Protein AF-A0A6G3WHQ9-F1 (afdb_monomer)

Organism: NCBI:txid2706086

Solvent-accessible surface area (backbone atoms only — not comparable to full-atom values): 5339 Å² total; per-residue (Å²): 136,88,72,72,46,81,46,74,54,70,44,84,41,47,68,75,48,54,57,51,45,51,54,55,56,58,68,49,66,74,44,12,78,84,45,79,40,57,44,69,58,42,52,56,57,59,65,23,55,47,70,66,88,70,92,57,88,86,58,31,47,43,36,39,49,47,77,29,42,72,48,49,49,54,50,50,53,51,46,52,53,52,37,62,74,68,53,78,87,131

pLDDT: mean 93.69, std 7.41, range [57.12, 98.44]

Radius of gyration: 13.48 Å; Cα contacts (8 Å, |Δi|>4): 118; chains: 1; bounding box: 33×24×38 Å

Sequence (90 aa):
MARYFNVRGFLDCDYPDLDVIRGVVGRYTGAGSRFHLPDDVVALYLGGWLYQEKEINWIAHAFFGASMRSEGVDLLLDQLKRIAESVPEA

Structure (mmCIF, N/CA/C/O backbone):
data_AF-A0A6G3WHQ9-F1
#
_entry.id   AF-A0A6G3WHQ9-F1
#
loop_
_atom_site.group_PDB
_atom_site.id
_atom_site.type_symbol
_atom_site.label_atom_id
_atom_site.label_alt_id
_atom_site.label_comp_id
_atom_site.label_asym_id
_atom_site.label_entity_id
_atom_site.label_seq_id
_atom_site.pdbx_PDB_ins_code
_atom_site.Cartn_x
_atom_site.Cartn_y
_atom_site.Cartn_z
_atom_site.occupancy
_atom_site.B_iso_or_equiv
_atom_site.auth_seq_id
_atom_site.auth_comp_id
_atom_site.auth_asym_id
_atom_site.auth_atom_id
_atom_site.pdbx_PDB_model_num
ATOM 1 N N . MET A 1 1 ? 10.409 12.957 -21.083 1.00 60.97 1 MET A N 1
ATOM 2 C CA . MET A 1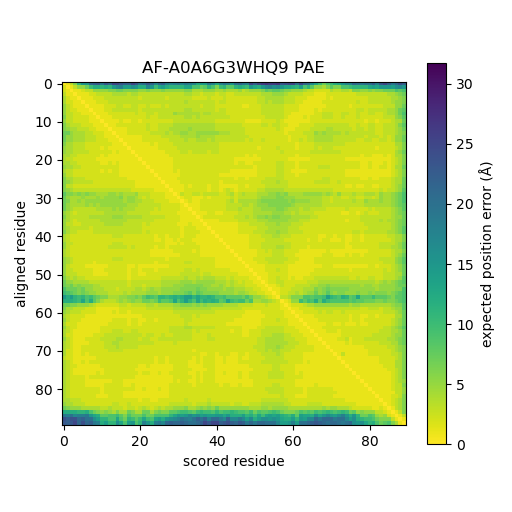 1 ? 9.763 13.220 -19.776 1.00 60.97 1 MET A CA 1
ATOM 3 C C . MET A 1 1 ? 8.945 12.000 -19.401 1.00 60.97 1 MET A C 1
ATOM 5 O O . MET A 1 1 ? 8.193 11.532 -20.243 1.00 60.97 1 MET A O 1
ATOM 9 N N . ALA A 1 2 ? 9.117 11.460 -18.194 1.00 80.50 2 ALA A N 1
ATOM 10 C CA . ALA A 1 2 ? 8.269 10.372 -17.708 1.00 80.50 2 ALA A CA 1
ATOM 11 C C . ALA A 1 2 ? 6.922 10.938 -17.225 1.00 80.50 2 ALA A C 1
ATOM 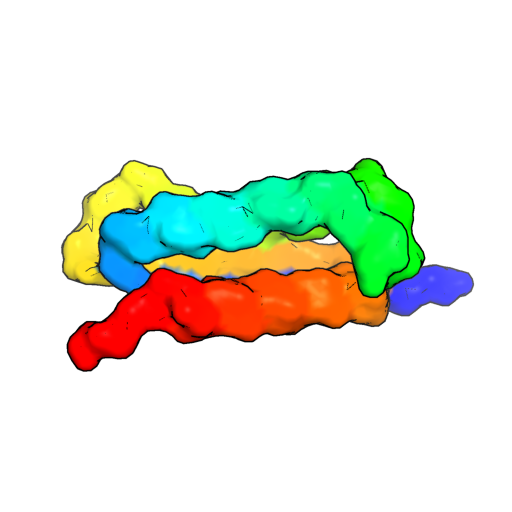13 O O . ALA A 1 2 ? 6.894 12.003 -16.605 1.00 80.50 2 ALA A O 1
ATOM 14 N N . ARG A 1 3 ? 5.817 10.248 -17.533 1.00 92.88 3 ARG A N 1
ATOM 15 C CA . ARG A 1 3 ? 4.471 10.595 -17.056 1.00 92.88 3 ARG A CA 1
ATOM 16 C C . ARG A 1 3 ? 4.255 9.989 -15.672 1.00 92.88 3 ARG A C 1
ATOM 18 O O . ARG A 1 3 ? 4.610 8.835 -15.451 1.00 92.88 3 ARG A O 1
ATOM 25 N N . TYR A 1 4 ? 3.640 10.761 -14.784 1.00 95.50 4 TYR A N 1
ATOM 26 C CA . TYR A 1 4 ? 3.277 10.317 -13.444 1.00 95.50 4 TYR A CA 1
ATOM 27 C C . TYR A 1 4 ? 1.787 10.535 -13.190 1.00 95.50 4 TYR A C 1
ATOM 29 O O . TYR A 1 4 ? 1.187 11.477 -13.711 1.00 95.50 4 TYR A O 1
ATOM 37 N N . PHE A 1 5 ? 1.215 9.658 -12.376 1.00 96.56 5 PHE A N 1
ATOM 38 C CA . PHE A 1 5 ? -0.163 9.683 -11.914 1.00 96.56 5 PHE A CA 1
ATOM 39 C C . PHE A 1 5 ? -0.146 9.899 -10.406 1.00 96.56 5 PHE A C 1
ATOM 41 O O . PHE A 1 5 ? 0.513 9.160 -9.676 1.00 96.56 5 PHE A O 1
ATOM 48 N N . ASN A 1 6 ? -0.830 10.939 -9.941 1.00 97.00 6 ASN A N 1
ATOM 49 C CA . ASN A 1 6 ? -0.967 11.202 -8.515 1.00 97.00 6 ASN A CA 1
ATOM 50 C C . ASN A 1 6 ? -2.181 10.425 -8.006 1.00 97.00 6 ASN A C 1
ATOM 52 O O . ASN A 1 6 ? -3.301 10.703 -8.434 1.00 97.00 6 ASN A O 1
ATOM 56 N N . VAL A 1 7 ? -1.945 9.438 -7.146 1.00 97.44 7 VAL A N 1
ATOM 57 C CA . VAL A 1 7 ? -2.985 8.555 -6.618 1.00 97.44 7 VAL A CA 1
AT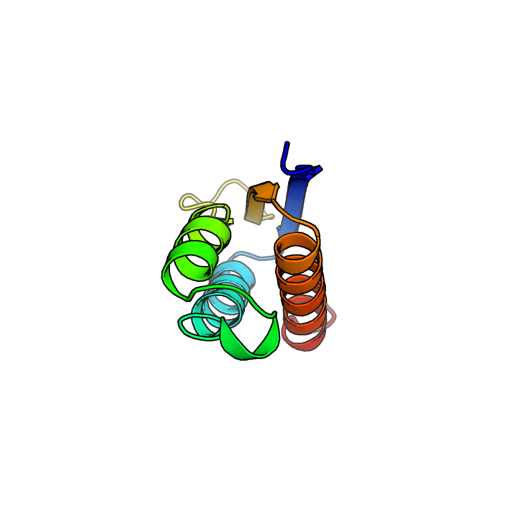OM 58 C C . VAL A 1 7 ? -3.051 8.732 -5.111 1.00 97.44 7 VAL A C 1
ATOM 60 O O . VAL A 1 7 ? -2.026 8.693 -4.429 1.00 97.44 7 VAL A O 1
ATOM 63 N N . ARG A 1 8 ? -4.261 8.974 -4.605 1.00 97.62 8 ARG A N 1
ATOM 64 C CA . ARG A 1 8 ? -4.551 9.187 -3.187 1.00 97.62 8 ARG A CA 1
ATOM 65 C C . ARG A 1 8 ? -5.890 8.558 -2.844 1.00 97.62 8 ARG A C 1
ATOM 67 O O . ARG A 1 8 ? -6.810 8.618 -3.657 1.00 97.62 8 ARG A O 1
ATOM 74 N N . GLY A 1 9 ? -6.003 8.016 -1.643 1.00 97.12 9 GLY A N 1
ATOM 75 C CA . GLY A 1 9 ? -7.243 7.436 -1.148 1.00 97.12 9 GLY A CA 1
ATOM 76 C C . GLY A 1 9 ? -7.069 6.834 0.235 1.00 97.12 9 GLY A C 1
ATOM 77 O O . GLY A 1 9 ? -5.993 6.916 0.831 1.00 97.12 9 GLY A O 1
ATOM 78 N N . PHE A 1 10 ? -8.139 6.235 0.732 1.00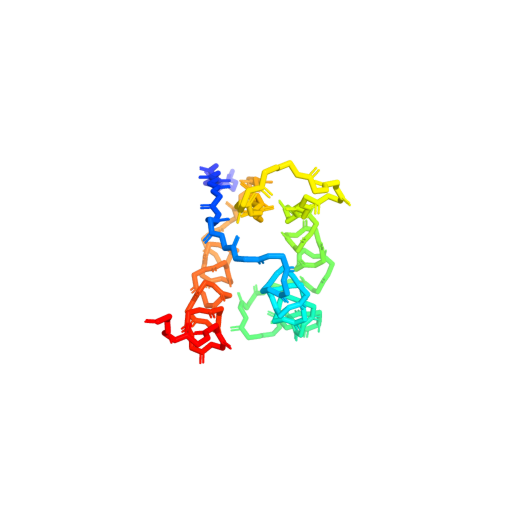 97.00 10 PHE A N 1
ATOM 79 C CA . PHE A 1 10 ? -8.135 5.483 1.974 1.00 97.00 10 PHE A CA 1
ATOM 80 C C . PHE A 1 10 ? -9.131 4.328 1.890 1.00 97.00 10 PHE A C 1
ATOM 82 O O . PHE A 1 10 ? -10.041 4.347 1.058 1.00 97.00 10 PHE A O 1
ATOM 89 N N . LEU A 1 11 ? -8.917 3.328 2.737 1.00 95.69 11 LEU A N 1
ATOM 90 C CA . LEU A 1 11 ? -9.838 2.230 2.989 1.00 95.69 11 LEU A CA 1
ATOM 91 C C . LEU A 1 11 ? -10.348 2.356 4.421 1.00 95.69 11 LEU A C 1
ATOM 93 O O . LEU A 1 11 ? -9.529 2.447 5.339 1.00 95.69 11 LEU A O 1
ATOM 97 N N . ASP A 1 12 ? -11.667 2.333 4.579 1.00 94.62 12 ASP A N 1
ATOM 98 C CA . ASP A 1 12 ? -12.322 2.161 5.874 1.00 94.62 12 ASP A CA 1
ATOM 99 C C . ASP A 1 12 ? -12.377 0.666 6.190 1.00 94.62 12 ASP A C 1
ATOM 101 O O . ASP A 1 12 ? -12.728 -0.141 5.325 1.00 94.62 12 ASP A O 1
ATOM 105 N N . CYS A 1 13 ? -11.991 0.291 7.405 1.00 92.31 13 CYS A N 1
ATOM 106 C CA . CYS A 1 13 ? -11.917 -1.102 7.838 1.00 92.31 13 CYS A CA 1
ATOM 107 C C . CYS A 1 13 ? -11.970 -1.212 9.366 1.00 92.31 13 CYS A C 1
ATOM 109 O O . CYS A 1 13 ? -11.884 -0.198 10.067 1.00 92.31 13 CYS A O 1
ATOM 111 N N . ASP A 1 14 ? -12.081 -2.430 9.892 1.00 92.38 14 ASP A N 1
ATOM 112 C CA . ASP A 1 14 ? -11.946 -2.655 11.328 1.00 92.38 14 ASP A CA 1
ATOM 113 C C . ASP A 1 14 ? -10.462 -2.662 11.737 1.00 92.38 14 ASP A C 1
ATOM 115 O O . ASP A 1 14 ? -9.560 -2.901 10.931 1.00 92.38 14 ASP A O 1
ATOM 119 N N . TYR A 1 15 ? -10.169 -2.424 13.019 1.00 91.44 15 TYR A N 1
ATOM 120 C CA . TYR A 1 15 ? -8.782 -2.435 13.512 1.00 91.44 15 TYR A CA 1
ATOM 121 C C . TYR A 1 15 ? -8.015 -3.736 13.218 1.00 91.44 15 TYR A C 1
ATOM 123 O O . TYR A 1 15 ? -6.858 -3.636 12.807 1.00 91.44 15 TYR A O 1
ATOM 131 N N . PRO A 1 16 ? -8.610 -4.940 13.354 1.00 92.06 16 PRO A N 1
ATOM 132 C CA . PRO A 1 16 ? -7.932 -6.180 12.976 1.00 92.06 16 PRO A CA 1
ATOM 133 C C . PRO A 1 16 ? -7.583 -6.255 11.482 1.00 92.06 16 PRO A C 1
ATOM 135 O O . PRO A 1 16 ? -6.574 -6.862 11.115 1.00 92.06 16 PRO A O 1
ATOM 138 N N . ASP A 1 17 ? -8.367 -5.609 10.617 1.00 93.56 17 ASP A N 1
ATOM 139 C CA . ASP A 1 17 ? -8.131 -5.623 9.174 1.00 93.56 17 ASP A CA 1
ATOM 140 C C . ASP A 1 17 ? -6.918 -4.779 8.780 1.00 93.56 17 ASP A C 1
ATOM 142 O O . ASP A 1 17 ? -6.280 -5.077 7.771 1.00 93.56 17 ASP A O 1
ATOM 146 N N . LEU A 1 18 ? -6.518 -3.778 9.578 1.00 94.56 18 LEU A N 1
ATOM 147 C CA . LEU A 1 18 ? -5.290 -3.015 9.312 1.00 94.56 18 LEU A CA 1
ATOM 148 C C . LEU A 1 18 ? -4.056 -3.919 9.234 1.00 94.56 18 LEU A C 1
ATOM 150 O O . LEU A 1 18 ? -3.188 -3.708 8.382 1.00 94.56 18 LEU A O 1
ATOM 154 N N . ASP A 1 19 ? -3.974 -4.931 10.098 1.00 93.50 19 ASP A N 1
ATOM 155 C CA . ASP A 1 19 ? -2.868 -5.887 10.095 1.00 93.50 19 ASP A CA 1
ATOM 156 C C . ASP A 1 19 ? -2.945 -6.833 8.892 1.00 93.50 19 ASP A C 1
ATOM 158 O O . ASP A 1 19 ? -1.914 -7.162 8.293 1.00 93.50 19 ASP A O 1
ATOM 162 N N . VAL A 1 20 ? -4.157 -7.205 8.467 1.00 95.44 20 VAL A N 1
ATOM 163 C CA . VAL A 1 20 ? -4.382 -7.983 7.240 1.00 95.44 20 VAL A CA 1
ATOM 164 C C . VAL A 1 20 ? -3.935 -7.186 6.016 1.00 95.44 20 VAL A C 1
ATOM 166 O O . VAL A 1 20 ? -3.138 -7.689 5.220 1.00 95.44 20 VAL A O 1
ATOM 169 N N . ILE A 1 21 ? -4.372 -5.930 5.887 1.00 96.81 21 ILE A N 1
ATOM 170 C CA . ILE A 1 21 ? -4.002 -5.024 4.791 1.00 96.81 21 ILE A CA 1
ATOM 171 C C . ILE A 1 21 ? -2.482 -4.845 4.761 1.00 96.81 21 ILE A C 1
ATOM 173 O O . ILE A 1 21 ? -1.858 -5.058 3.718 1.00 96.81 21 ILE A O 1
ATOM 177 N N . ARG A 1 22 ? -1.862 -4.541 5.909 1.00 96.50 22 ARG A N 1
ATOM 178 C CA . ARG A 1 22 ? -0.403 -4.417 6.036 1.00 96.50 22 ARG A CA 1
ATOM 179 C C . ARG A 1 22 ? 0.309 -5.693 5.591 1.00 96.50 22 ARG A C 1
ATOM 181 O O . ARG A 1 22 ? 1.298 -5.628 4.859 1.00 96.50 22 ARG A O 1
ATOM 188 N N . GLY A 1 23 ? -0.207 -6.853 5.990 1.00 96.94 23 GLY A N 1
ATOM 189 C CA . GLY A 1 23 ? 0.313 -8.157 5.597 1.00 96.94 23 GLY A CA 1
ATOM 190 C C . GLY A 1 23 ? 0.157 -8.454 4.103 1.00 96.94 23 GLY A C 1
ATOM 191 O O . GLY A 1 23 ? 1.034 -9.082 3.513 1.00 96.94 23 GLY A O 1
ATOM 192 N N . VAL A 1 24 ? -0.928 -8.013 3.461 1.00 97.50 24 VAL A N 1
ATOM 193 C CA . VAL A 1 24 ? -1.111 -8.130 2.006 1.00 97.50 24 VAL A CA 1
ATOM 194 C C . VAL A 1 24 ? -0.117 -7.234 1.272 1.00 97.50 24 VAL A C 1
ATOM 196 O O . VAL A 1 24 ? 0.602 -7.724 0.404 1.00 97.50 24 VAL A O 1
ATOM 199 N N . VAL A 1 25 ? -0.018 -5.955 1.647 1.00 97.50 25 VAL A N 1
ATOM 200 C CA . VAL A 1 25 ? 0.903 -4.987 1.026 1.00 97.50 25 VAL A CA 1
ATOM 201 C C . VAL A 1 25 ? 2.360 -5.432 1.185 1.00 97.50 25 VAL A C 1
ATOM 203 O O . VAL A 1 25 ? 3.120 -5.407 0.217 1.00 97.50 25 VAL A O 1
ATOM 206 N N . GLY A 1 26 ? 2.747 -5.928 2.364 1.00 97.12 26 GLY A N 1
ATOM 207 C CA . GLY A 1 26 ? 4.109 -6.399 2.636 1.00 97.12 26 GLY A CA 1
ATOM 208 C C . GLY A 1 26 ? 4.576 -7.540 1.721 1.00 97.12 26 GLY A C 1
ATOM 209 O O . GLY A 1 26 ? 5.763 -7.609 1.391 1.00 97.12 26 GLY A O 1
ATOM 210 N N . ARG A 1 27 ? 3.655 -8.386 1.229 1.00 96.88 27 ARG A N 1
ATOM 211 C CA . ARG A 1 27 ? 3.965 -9.490 0.295 1.00 96.88 27 ARG A CA 1
ATOM 212 C C . ARG A 1 27 ? 4.416 -9.025 -1.090 1.00 96.88 27 ARG A C 1
ATOM 214 O O . ARG A 1 27 ? 4.933 -9.838 -1.848 1.00 96.88 27 ARG A O 1
ATOM 221 N N . TYR A 1 28 ? 4.242 -7.747 -1.425 1.00 97.06 28 TYR A N 1
ATOM 222 C CA . TYR A 1 28 ? 4.712 -7.181 -2.692 1.00 97.06 28 TYR A CA 1
ATOM 223 C C . TYR A 1 28 ? 6.182 -6.750 -2.652 1.00 97.06 28 TYR A C 1
ATOM 225 O O . TYR A 1 28 ? 6.717 -6.310 -3.668 1.00 97.06 28 TYR A O 1
ATOM 233 N N . THR A 1 29 ? 6.859 -6.882 -1.509 1.00 95.06 29 THR A N 1
ATOM 234 C CA . THR A 1 29 ? 8.307 -6.657 -1.429 1.00 95.06 29 THR A CA 1
ATOM 235 C C . THR A 1 29 ? 9.027 -7.602 -2.394 1.00 95.06 29 THR A C 1
ATOM 237 O O . THR A 1 29 ? 8.846 -8.815 -2.319 1.00 95.06 29 THR A O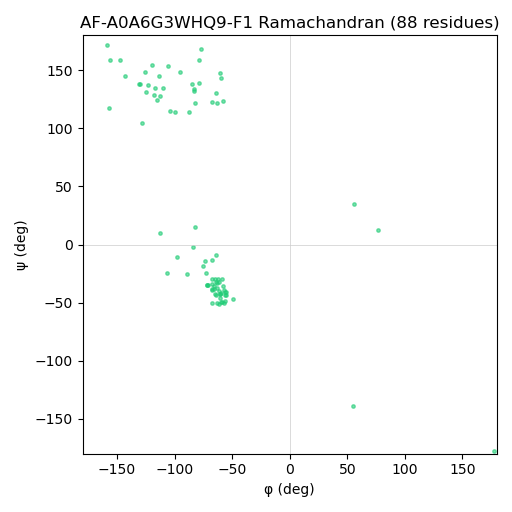 1
ATOM 240 N N . GLY A 1 30 ? 9.829 -7.057 -3.313 1.00 92.06 30 GLY A N 1
ATOM 241 C CA . GLY A 1 30 ? 10.519 -7.852 -4.338 1.00 92.06 30 GLY A CA 1
ATOM 242 C C . GLY A 1 30 ? 9.630 -8.317 -5.501 1.00 92.06 30 GLY A C 1
ATOM 243 O O . GLY A 1 30 ? 10.022 -9.189 -6.274 1.00 92.06 30 GLY A O 1
ATOM 244 N N . ALA A 1 31 ? 8.413 -7.776 -5.638 1.00 93.38 31 ALA A N 1
ATOM 245 C CA . ALA A 1 31 ? 7.509 -8.105 -6.741 1.00 93.38 31 ALA A CA 1
ATOM 246 C C . ALA A 1 31 ? 7.805 -7.313 -8.030 1.00 93.38 31 ALA A C 1
ATOM 248 O O . ALA A 1 31 ? 6.958 -7.279 -8.925 1.00 93.38 31 ALA A O 1
ATOM 249 N N . GLY A 1 32 ? 8.974 -6.672 -8.154 1.00 92.19 32 GLY A N 1
ATOM 250 C CA . GLY A 1 32 ? 9.301 -5.783 -9.268 1.00 92.19 32 GLY A CA 1
ATOM 251 C C . GLY A 1 32 ? 9.156 -6.442 -10.634 1.00 92.19 32 GLY A C 1
ATOM 252 O O . GLY A 1 32 ? 8.519 -5.886 -11.532 1.00 92.19 32 GLY A O 1
ATOM 253 N N . SER A 1 33 ? 9.626 -7.684 -10.764 1.00 92.69 33 SER A N 1
ATOM 254 C CA . SER A 1 33 ? 9.523 -8.461 -12.006 1.00 92.69 33 SER A CA 1
ATOM 255 C C . SER A 1 33 ? 8.081 -8.641 -12.499 1.00 92.69 33 SER A C 1
ATOM 257 O O . SER A 1 33 ? 7.844 -8.580 -13.704 1.00 92.69 33 SER A O 1
ATOM 259 N N . ARG A 1 34 ? 7.103 -8.789 -11.594 1.00 94.94 34 ARG A N 1
ATOM 260 C CA . ARG A 1 34 ? 5.680 -8.964 -11.939 1.00 94.94 34 ARG A CA 1
ATOM 261 C C . ARG A 1 34 ? 5.067 -7.710 -12.565 1.00 94.94 34 ARG A C 1
ATOM 263 O O . ARG A 1 34 ? 4.146 -7.824 -13.368 1.00 94.94 34 ARG A O 1
ATOM 270 N N . PHE A 1 35 ? 5.578 -6.538 -12.201 1.00 95.06 35 PHE A N 1
ATOM 271 C CA . PHE A 1 35 ? 5.049 -5.243 -12.629 1.00 95.06 35 PHE A CA 1
ATOM 272 C C . PHE A 1 35 ? 6.008 -4.490 -13.554 1.00 95.06 35 PHE A C 1
ATOM 274 O O . PHE A 1 35 ? 5.764 -3.331 -13.853 1.00 95.06 35 PHE A O 1
ATOM 281 N N . HIS A 1 36 ? 7.084 -5.124 -14.032 1.00 94.94 36 HIS A N 1
ATOM 282 C CA . HIS A 1 36 ? 8.118 -4.468 -14.844 1.00 94.94 36 HIS A CA 1
ATOM 283 C C . HIS A 1 36 ? 8.727 -3.232 -14.152 1.00 94.94 36 HIS A C 1
ATOM 285 O O . HIS A 1 36 ? 9.079 -2.239 -14.791 1.00 94.94 36 HIS A O 1
ATOM 291 N N . LEU A 1 37 ? 8.858 -3.301 -12.826 1.00 95.19 37 LEU A N 1
ATOM 292 C CA . LEU A 1 37 ? 9.444 -2.266 -11.985 1.00 95.19 37 LEU A CA 1
ATOM 293 C C . LEU A 1 37 ? 1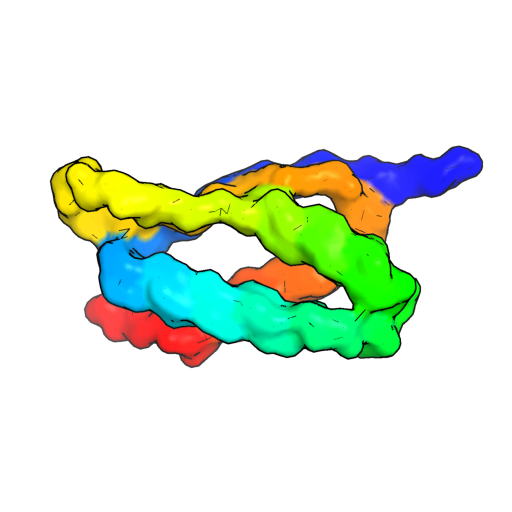0.747 -2.769 -11.352 1.00 95.19 37 LEU A C 1
ATOM 295 O O . LEU A 1 37 ? 10.845 -3.939 -10.990 1.00 95.19 37 LEU A O 1
ATOM 299 N N . PRO A 1 38 ? 11.747 -1.900 -11.165 1.00 96.06 38 PRO A N 1
ATOM 300 C CA . PRO A 1 38 ? 12.847 -2.172 -10.248 1.00 96.06 38 PRO A CA 1
ATOM 301 C C . PRO A 1 38 ? 12.341 -2.381 -8.809 1.00 96.06 38 PRO A C 1
ATOM 303 O O . PRO A 1 38 ? 11.402 -1.708 -8.378 1.00 96.06 38 PRO A O 1
ATOM 306 N N . ASP A 1 39 ? 12.958 -3.289 -8.049 1.00 94.88 39 ASP A N 1
ATOM 307 C CA . ASP A 1 39 ? 12.512 -3.608 -6.682 1.00 94.88 39 ASP A CA 1
ATOM 308 C C . ASP A 1 39 ? 12.646 -2.427 -5.707 1.00 94.88 39 ASP A C 1
ATOM 310 O O . ASP A 1 39 ? 11.838 -2.284 -4.790 1.00 94.88 39 ASP A O 1
ATOM 314 N N . ASP A 1 40 ? 13.618 -1.539 -5.924 1.00 95.81 40 ASP A N 1
ATOM 315 C CA . ASP A 1 40 ? 13.751 -0.285 -5.178 1.00 95.81 40 ASP A CA 1
ATOM 316 C C . ASP A 1 40 ? 12.576 0.664 -5.458 1.00 95.81 40 ASP A C 1
ATOM 318 O O . ASP A 1 40 ? 12.045 1.284 -4.538 1.00 95.81 40 ASP A O 1
ATOM 322 N N . VAL A 1 41 ? 12.099 0.722 -6.705 1.00 95.81 41 VAL A N 1
ATOM 323 C CA . VAL A 1 41 ? 10.900 1.493 -7.068 1.00 95.81 41 VAL A CA 1
ATOM 324 C C . VAL A 1 41 ? 9.644 0.882 -6.452 1.00 95.81 41 VAL A C 1
ATOM 326 O O . VAL A 1 41 ? 8.785 1.622 -5.972 1.00 95.81 41 VAL A O 1
ATOM 329 N N . VAL A 1 42 ? 9.540 -0.449 -6.402 1.00 97.06 42 VAL A N 1
ATOM 330 C CA . VAL A 1 42 ? 8.450 -1.116 -5.676 1.00 97.06 42 VAL A CA 1
ATOM 331 C C . VAL A 1 42 ? 8.487 -0.727 -4.203 1.00 97.06 42 VAL A C 1
ATOM 333 O O . VAL A 1 42 ? 7.471 -0.270 -3.689 1.00 97.06 42 VAL A O 1
ATOM 336 N N . ALA A 1 43 ? 9.643 -0.821 -3.543 1.00 96.38 43 ALA A N 1
ATOM 337 C CA . ALA A 1 43 ? 9.787 -0.435 -2.140 1.00 96.38 43 ALA A CA 1
ATOM 338 C C . ALA A 1 43 ? 9.367 1.027 -1.889 1.00 96.38 43 ALA A C 1
ATOM 340 O O . ALA A 1 43 ? 8.656 1.301 -0.921 1.00 96.38 43 ALA A O 1
ATOM 341 N N . LEU A 1 44 ? 9.720 1.951 -2.794 1.00 96.00 44 LEU A N 1
ATOM 342 C CA . LEU A 1 44 ? 9.260 3.344 -2.736 1.00 96.00 44 LEU A CA 1
ATOM 343 C C . LEU A 1 44 ? 7.731 3.460 -2.829 1.00 96.00 44 LEU A C 1
ATOM 345 O O . LEU A 1 44 ? 7.132 4.236 -2.090 1.00 96.00 44 LEU A O 1
ATOM 349 N N . TYR A 1 45 ? 7.090 2.694 -3.714 1.00 97.31 45 TYR A N 1
ATOM 350 C CA . TYR A 1 45 ? 5.633 2.699 -3.870 1.00 97.31 45 TYR A CA 1
ATOM 351 C C . TYR A 1 45 ? 4.898 2.050 -2.695 1.00 97.31 45 TYR A C 1
ATOM 353 O O . TYR A 1 45 ? 3.845 2.553 -2.302 1.00 97.31 45 TYR A O 1
ATOM 361 N N . LEU A 1 46 ? 5.457 1.002 -2.082 1.00 97.25 46 LEU A N 1
ATOM 362 C CA . LEU A 1 46 ? 4.908 0.429 -0.847 1.00 97.25 46 LEU A CA 1
ATOM 363 C C . LEU A 1 46 ? 4.943 1.436 0.309 1.00 97.25 46 LEU A C 1
ATOM 365 O O . LEU A 1 46 ? 4.019 1.463 1.117 1.00 97.25 46 LEU A O 1
ATOM 369 N N . GLY A 1 47 ? 5.951 2.314 0.343 1.00 97.31 47 GLY A N 1
ATOM 370 C CA . GLY A 1 47 ? 6.051 3.410 1.312 1.00 97.31 47 GLY A CA 1
ATOM 371 C C . GLY A 1 47 ? 4.945 4.470 1.210 1.00 97.31 47 GLY A C 1
ATOM 372 O O . GLY A 1 47 ? 4.850 5.324 2.085 1.00 97.31 47 GLY A O 1
ATOM 373 N N . GLY A 1 48 ? 4.101 4.425 0.172 1.00 97.50 48 GLY A N 1
ATOM 374 C CA . GLY A 1 48 ? 2.913 5.274 0.060 1.00 97.50 48 GLY A CA 1
ATOM 375 C C . GLY A 1 48 ? 1.763 4.869 0.989 1.00 97.50 48 GLY A C 1
ATOM 376 O O . GLY A 1 48 ? 0.832 5.657 1.156 1.00 97.50 48 GLY A O 1
ATOM 377 N N . TRP A 1 49 ? 1.810 3.669 1.577 1.00 98.19 49 TRP A N 1
ATOM 378 C CA . TRP A 1 49 ? 0.814 3.189 2.534 1.00 98.19 49 TRP A CA 1
ATOM 379 C C . TRP A 1 49 ? 1.087 3.702 3.949 1.00 98.19 49 TRP A C 1
ATOM 381 O O . TRP A 1 49 ? 2.204 3.601 4.456 1.00 98.19 49 TRP A O 1
ATOM 391 N N . LEU A 1 50 ? 0.040 4.187 4.613 1.00 97.69 50 LEU A N 1
ATOM 392 C CA . LEU A 1 50 ? 0.053 4.583 6.019 1.00 97.69 50 LEU A CA 1
ATOM 393 C C . LEU A 1 50 ? -1.123 3.924 6.738 1.00 97.69 50 LEU A C 1
ATOM 395 O O . LEU A 1 50 ? -2.236 3.894 6.221 1.00 97.69 50 LEU A O 1
ATOM 399 N N . TYR A 1 51 ? -0.887 3.430 7.946 1.00 96.25 51 TYR A N 1
ATOM 400 C CA . TYR A 1 51 ? -1.887 2.715 8.736 1.00 96.25 51 TYR A CA 1
ATOM 401 C C . TYR A 1 51 ? -2.165 3.498 10.011 1.00 96.25 51 TYR A C 1
ATOM 403 O O . TYR A 1 51 ? -1.231 3.972 10.659 1.00 96.25 51 TYR A O 1
ATOM 411 N N . GLN A 1 52 ? -3.436 3.649 10.369 1.00 95.19 52 GLN A N 1
ATOM 412 C CA . GLN A 1 52 ? -3.812 4.329 11.600 1.00 95.19 52 GLN A CA 1
ATOM 413 C C . GLN A 1 52 ? -3.274 3.572 12.828 1.00 95.19 52 GLN A C 1
ATOM 415 O O . GLN A 1 52 ? -3.588 2.408 13.038 1.00 95.19 52 GLN A O 1
ATOM 420 N N . GLU A 1 53 ? -2.458 4.239 13.648 1.00 91.31 53 GLU A N 1
ATOM 421 C CA . GLU A 1 53 ? -1.821 3.617 14.825 1.00 91.31 53 GLU A CA 1
ATOM 422 C C . GLU A 1 53 ? -2.663 3.708 16.100 1.00 91.31 53 GLU A C 1
ATOM 424 O O . GLU A 1 53 ? -2.485 2.920 17.026 1.00 91.31 53 GLU A O 1
ATOM 429 N N . LYS A 1 54 ? -3.540 4.711 16.186 1.00 92.19 54 LYS A N 1
ATOM 430 C CA . LYS A 1 54 ? -4.357 4.974 17.372 1.00 92.19 54 LYS A CA 1
ATOM 431 C C . LYS A 1 54 ? -5.807 4.651 17.098 1.00 92.19 54 LYS A C 1
ATOM 433 O O . LYS A 1 54 ? -6.357 5.113 16.100 1.00 92.19 54 LYS A O 1
ATOM 438 N N . GLU A 1 55 ? -6.433 3.954 18.034 1.00 91.25 55 GLU A N 1
ATOM 439 C CA . GLU A 1 55 ? -7.867 3.731 17.981 1.00 91.25 55 GLU A CA 1
ATOM 440 C C . GLU A 1 55 ? -8.630 5.045 18.195 1.00 91.25 55 GLU A C 1
ATOM 442 O O . GLU A 1 55 ? -8.443 5.752 19.187 1.00 91.25 55 GLU A O 1
ATOM 447 N N . ILE A 1 56 ? -9.466 5.395 17.222 1.00 89.12 56 ILE A N 1
ATOM 448 C CA . ILE A 1 56 ? -10.402 6.514 17.245 1.00 89.12 56 ILE A CA 1
ATOM 449 C C . ILE A 1 56 ? -11.771 5.938 16.871 1.00 89.12 56 ILE A C 1
ATOM 451 O O . ILE A 1 56 ? -12.036 5.664 15.703 1.00 89.12 56 ILE A O 1
ATOM 455 N N . ASN A 1 57 ? -12.648 5.778 17.863 1.00 89.50 57 ASN A N 1
ATOM 456 C CA . ASN A 1 57 ? -13.988 5.196 17.706 1.00 89.50 57 ASN A CA 1
ATOM 457 C C . ASN A 1 57 ? -13.960 3.794 17.053 1.00 89.50 57 ASN A C 1
ATOM 459 O O . ASN A 1 57 ? -13.130 2.967 17.410 1.00 89.50 57 ASN A O 1
ATOM 463 N N . TRP A 1 58 ? -14.901 3.519 16.144 1.00 84.19 58 TRP A N 1
ATOM 464 C CA . TRP A 1 58 ? -15.236 2.177 15.647 1.00 84.19 58 TRP A CA 1
ATOM 465 C C . TRP A 1 58 ? -14.589 1.812 14.305 1.00 84.19 58 TRP A C 1
ATOM 467 O O . TRP A 1 58 ? -14.694 0.665 13.904 1.00 84.19 58 TRP A O 1
ATOM 477 N N . ILE A 1 59 ? -13.974 2.770 13.600 1.00 91.75 59 ILE A N 1
ATOM 478 C CA . ILE A 1 59 ? -13.450 2.581 12.236 1.00 91.75 59 ILE A CA 1
ATOM 479 C C . ILE A 1 59 ? -11.959 2.917 12.218 1.00 91.75 59 ILE A C 1
ATOM 481 O O . ILE A 1 59 ? -11.522 3.916 12.800 1.00 91.75 59 ILE A O 1
ATOM 485 N N . ALA A 1 60 ? -11.189 2.080 11.536 1.00 94.38 60 ALA A N 1
ATOM 486 C CA . ALA A 1 60 ? -9.785 2.264 11.234 1.00 94.38 60 ALA A CA 1
ATOM 487 C C . ALA A 1 60 ? -9.585 2.629 9.757 1.00 94.38 60 ALA A C 1
ATOM 489 O O . ALA A 1 60 ? -10.377 2.253 8.894 1.00 94.38 60 ALA A O 1
ATOM 490 N N . HIS A 1 61 ? -8.493 3.338 9.461 1.00 95.81 61 HIS A N 1
ATOM 491 C CA . HIS A 1 61 ? -8.184 3.776 8.101 1.00 95.81 61 HIS A CA 1
ATOM 492 C C . HIS A 1 61 ? -6.791 3.317 7.659 1.00 95.81 61 HIS A C 1
ATOM 494 O O . HIS A 1 61 ? -5.791 3.542 8.354 1.00 95.81 61 HIS A O 1
ATOM 500 N N . ALA A 1 62 ? -6.718 2.736 6.460 1.00 97.25 62 ALA A N 1
ATOM 501 C CA . ALA A 1 62 ? -5.473 2.553 5.720 1.00 97.25 62 ALA A CA 1
ATOM 502 C C . ALA A 1 62 ? -5.407 3.593 4.594 1.00 97.25 62 ALA A C 1
ATOM 504 O O . ALA A 1 62 ? -6.222 3.576 3.674 1.00 97.25 62 ALA A O 1
ATOM 505 N N . PHE A 1 63 ? -4.448 4.511 4.663 1.00 97.94 63 PHE A N 1
ATOM 506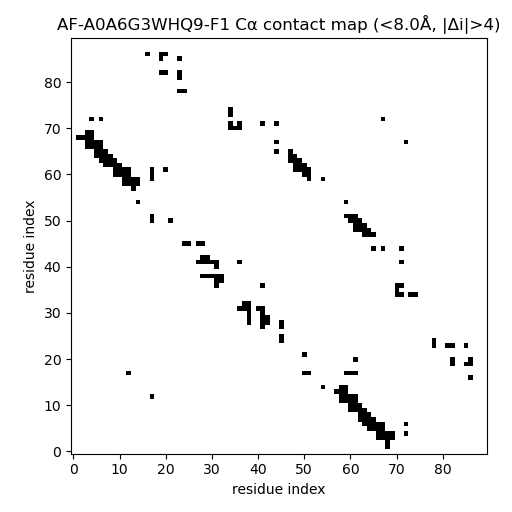 C CA . PHE A 1 63 ? -4.267 5.585 3.692 1.00 97.94 63 PHE A CA 1
ATOM 507 C C . PHE A 1 63 ? -3.246 5.195 2.632 1.00 97.94 63 PHE A C 1
ATOM 509 O O . PHE A 1 63 ? -2.252 4.530 2.922 1.00 97.94 63 PHE A O 1
ATOM 516 N N . PHE A 1 64 ? -3.445 5.703 1.422 1.00 98.44 64 PHE A N 1
ATOM 517 C CA . PHE A 1 64 ? -2.458 5.628 0.359 1.00 98.44 64 PHE A CA 1
ATOM 518 C C . PHE A 1 64 ? -2.240 6.994 -0.290 1.00 98.44 64 PHE A C 1
ATOM 520 O O . PHE A 1 64 ? -3.196 7.721 -0.580 1.00 98.44 64 PHE A O 1
ATOM 527 N N . GLY A 1 65 ? -0.981 7.326 -0.578 1.00 98.12 65 GLY A N 1
ATOM 528 C CA . GLY A 1 65 ? -0.626 8.514 -1.347 1.00 98.12 65 GLY A CA 1
ATOM 529 C C . GLY A 1 65 ? 0.737 8.403 -2.023 1.00 98.12 65 GLY A C 1
ATOM 530 O O . GLY A 1 65 ? 1.760 8.350 -1.348 1.00 98.12 65 GLY A O 1
ATOM 531 N N . ALA A 1 66 ? 0.772 8.444 -3.359 1.00 97.38 66 ALA A N 1
ATOM 532 C CA . ALA A 1 66 ? 2.023 8.443 -4.119 1.00 97.38 66 ALA A CA 1
ATOM 533 C C . ALA A 1 66 ? 1.878 9.060 -5.521 1.00 97.38 66 ALA A C 1
ATOM 535 O O . ALA A 1 66 ? 0.793 9.128 -6.097 1.00 97.38 66 ALA A O 1
ATOM 536 N N . SER A 1 67 ? 3.006 9.491 -6.097 1.00 96.94 67 SER A N 1
ATOM 537 C CA . SER A 1 67 ? 3.117 9.780 -7.534 1.00 96.94 67 SER A CA 1
ATOM 538 C C . SER A 1 67 ? 3.775 8.596 -8.236 1.00 96.94 67 SER A C 1
ATOM 540 O O . SER A 1 67 ? 4.943 8.297 -7.995 1.00 96.94 67 SER A O 1
ATOM 542 N N . MET A 1 68 ? 3.022 7.917 -9.098 1.00 96.00 68 MET A N 1
ATOM 543 C CA . MET A 1 68 ? 3.385 6.610 -9.648 1.00 96.00 68 MET A CA 1
ATOM 544 C C . MET A 1 68 ? 3.494 6.649 -11.170 1.00 96.00 68 MET A C 1
ATOM 546 O O . MET A 1 68 ? 2.856 7.471 -11.828 1.00 96.00 68 MET A O 1
ATOM 550 N N . ARG A 1 69 ? 4.287 5.746 -11.746 1.00 95.81 69 ARG A N 1
ATOM 551 C CA . ARG A 1 69 ? 4.181 5.396 -13.172 1.00 95.81 69 ARG A CA 1
ATOM 552 C C . ARG A 1 69 ? 2.983 4.468 -13.391 1.00 95.81 69 ARG A C 1
ATOM 554 O O . ARG A 1 69 ? 2.428 3.964 -12.419 1.00 95.81 69 ARG A O 1
ATOM 561 N N . SER A 1 70 ? 2.599 4.238 -14.645 1.00 96.00 70 SER A N 1
ATOM 562 C CA . SER A 1 70 ? 1.503 3.324 -15.020 1.00 96.00 70 SER A CA 1
ATOM 563 C C . SER A 1 70 ? 1.616 1.958 -14.340 1.00 96.00 70 SER A C 1
ATOM 565 O O . SER A 1 70 ? 0.680 1.504 -13.703 1.00 96.00 70 SER A O 1
ATOM 567 N N . GLU A 1 71 ? 2.809 1.381 -14.364 1.00 96.12 71 GLU A N 1
ATOM 568 C CA . GLU A 1 71 ? 3.149 0.090 -13.777 1.00 96.12 71 GLU A CA 1
ATOM 569 C C . GLU A 1 71 ? 2.990 0.088 -12.247 1.00 96.12 71 GLU A C 1
ATOM 571 O O . GLU A 1 71 ? 2.627 -0.915 -11.637 1.00 96.12 71 GLU A O 1
ATOM 576 N N . GLY A 1 72 ? 3.234 1.238 -11.611 1.00 96.69 72 GLY A N 1
ATOM 577 C CA . GLY A 1 72 ? 2.978 1.429 -10.186 1.00 96.69 72 GLY A CA 1
ATOM 578 C C . GLY A 1 72 ? 1.485 1.506 -9.869 1.00 96.69 72 GLY A C 1
ATOM 579 O O . GLY A 1 72 ? 1.054 1.014 -8.831 1.00 96.69 72 GLY A O 1
ATOM 580 N N . VAL A 1 73 ? 0.682 2.081 -10.768 1.00 97.06 73 VAL A N 1
ATOM 581 C CA . VAL A 1 73 ? -0.780 2.063 -10.632 1.00 97.06 73 VAL A CA 1
ATOM 582 C C . VAL A 1 73 ? -1.298 0.628 -10.742 1.00 97.06 73 VAL A C 1
ATOM 584 O O . VAL A 1 73 ? -2.114 0.227 -9.918 1.00 97.06 73 VAL A O 1
ATOM 587 N N . ASP A 1 74 ? -0.776 -0.170 -11.675 1.00 97.19 74 ASP A N 1
ATOM 588 C CA . ASP A 1 74 ? -1.137 -1.588 -11.802 1.00 97.19 74 ASP A CA 1
ATOM 589 C C . ASP A 1 74 ? -0.77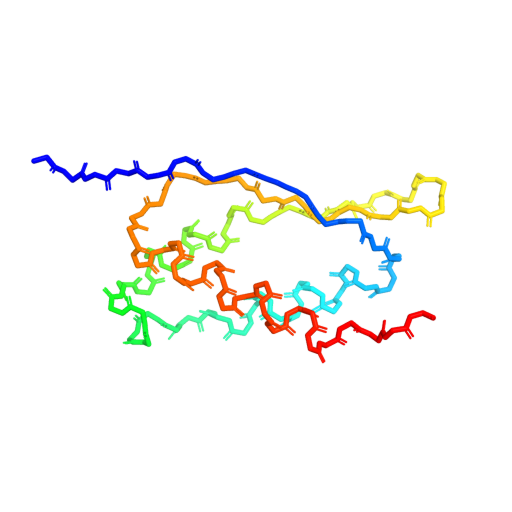4 -2.390 -10.539 1.00 97.19 74 ASP A C 1
ATOM 591 O O . ASP A 1 74 ? -1.573 -3.203 -10.068 1.00 97.19 74 ASP A O 1
ATOM 595 N N . LEU A 1 75 ? 0.392 -2.111 -9.941 1.00 97.69 75 LEU A N 1
ATOM 596 C CA . LEU A 1 75 ? 0.797 -2.653 -8.638 1.00 97.69 75 LEU A CA 1
ATOM 597 C C . LEU A 1 75 ? -0.227 -2.322 -7.541 1.00 97.69 75 LEU A C 1
ATOM 599 O O . LEU A 1 75 ? -0.639 -3.215 -6.800 1.00 97.69 75 LEU A O 1
ATOM 603 N N . LEU A 1 76 ? -0.650 -1.059 -7.437 1.00 97.88 76 LEU A N 1
ATOM 604 C CA . LEU A 1 76 ? -1.641 -0.634 -6.446 1.00 97.88 76 LEU A CA 1
ATOM 605 C C . LEU A 1 76 ? -3.002 -1.306 -6.678 1.00 97.88 76 LEU A C 1
ATOM 607 O O . LEU A 1 76 ? -3.633 -1.761 -5.728 1.00 97.88 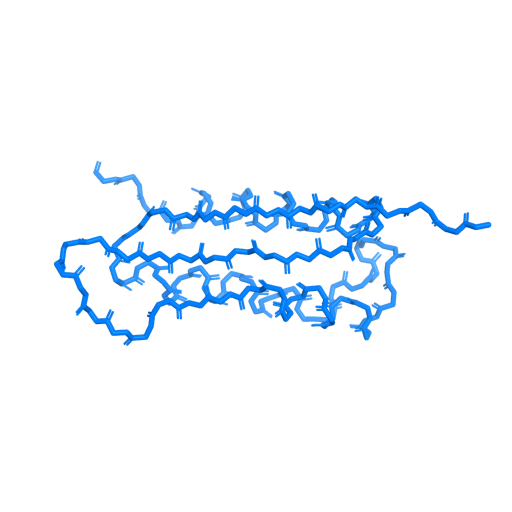76 LEU A O 1
ATOM 611 N N . LEU A 1 77 ? -3.464 -1.393 -7.925 1.00 97.81 77 LEU A N 1
ATOM 612 C CA . LEU A 1 77 ? -4.745 -2.028 -8.243 1.00 97.81 77 LEU A CA 1
ATOM 613 C C . LEU A 1 77 ? -4.743 -3.521 -7.888 1.00 97.81 77 LEU A C 1
ATOM 615 O O . LEU A 1 77 ? -5.741 -4.029 -7.374 1.00 97.81 77 LEU A O 1
ATOM 619 N N . ASP A 1 78 ? -3.624 -4.218 -8.097 1.00 98.12 78 ASP A N 1
ATOM 620 C CA . ASP A 1 78 ? -3.485 -5.613 -7.672 1.00 98.12 78 ASP A CA 1
ATOM 621 C C . ASP A 1 78 ? -3.470 -5.742 -6.139 1.00 98.12 78 ASP A C 1
ATOM 623 O O . ASP A 1 78 ? -4.128 -6.631 -5.598 1.00 98.12 78 ASP A O 1
ATOM 627 N N . GLN A 1 79 ? -2.813 -4.822 -5.419 1.00 97.56 79 GLN A N 1
ATOM 628 C CA . GLN A 1 79 ? -2.879 -4.761 -3.951 1.00 97.56 79 GLN A CA 1
ATOM 629 C C . GLN A 1 79 ? -4.317 -4.614 -3.460 1.00 97.56 79 GLN A C 1
ATOM 631 O O . GLN A 1 79 ? -4.750 -5.409 -2.631 1.00 97.56 79 GLN A O 1
ATOM 636 N N . LEU A 1 80 ? -5.068 -3.653 -4.005 1.00 97.44 80 LEU A N 1
ATOM 637 C CA . LEU A 1 80 ? -6.468 -3.416 -3.644 1.00 97.44 80 LEU A CA 1
ATOM 638 C C . LEU A 1 80 ? -7.338 -4.647 -3.907 1.00 97.44 80 LEU A C 1
ATOM 640 O O . LEU A 1 80 ? -8.143 -5.022 -3.057 1.00 97.44 80 LEU A O 1
ATOM 644 N N . LYS A 1 81 ? -7.129 -5.327 -5.039 1.00 97.31 81 LYS A N 1
ATOM 645 C CA . LYS A 1 81 ? -7.819 -6.584 -5.341 1.00 97.31 81 LYS A CA 1
ATOM 646 C C . LYS A 1 81 ? -7.513 -7.664 -4.300 1.00 97.31 81 LYS A C 1
ATOM 648 O O . LYS A 1 81 ? -8.431 -8.311 -3.810 1.00 97.31 81 LYS A O 1
ATOM 653 N N . ARG A 1 82 ? -6.242 -7.846 -3.927 1.00 97.12 82 ARG A N 1
ATOM 654 C CA . ARG A 1 82 ? -5.852 -8.832 -2.904 1.00 97.12 82 ARG A CA 1
ATOM 655 C C . ARG A 1 82 ? -6.356 -8.478 -1.512 1.00 97.12 82 ARG A C 1
ATOM 657 O O . ARG A 1 82 ? -6.676 -9.389 -0.756 1.00 97.12 82 ARG A O 1
ATOM 664 N N . ILE A 1 83 ? -6.424 -7.191 -1.180 1.00 96.50 83 ILE A N 1
ATOM 665 C CA . ILE A 1 83 ? -7.014 -6.712 0.071 1.00 96.50 83 ILE A CA 1
ATOM 666 C C . ILE A 1 83 ? -8.493 -7.104 0.114 1.00 96.50 83 ILE A C 1
ATOM 668 O O . ILE A 1 83 ? -8.903 -7.765 1.060 1.00 96.50 83 ILE A O 1
ATOM 672 N N . ALA A 1 84 ? -9.255 -6.802 -0.941 1.00 94.31 84 ALA A N 1
ATOM 673 C CA . ALA A 1 84 ? -10.671 -7.156 -1.030 1.00 94.31 84 ALA A CA 1
ATOM 674 C C . ALA A 1 84 ? -10.926 -8.676 -0.978 1.00 94.31 84 ALA A C 1
ATOM 676 O O . ALA A 1 84 ? -11.939 -9.107 -0.448 1.00 94.31 84 ALA A O 1
ATOM 677 N N . GLU A 1 85 ? -10.007 -9.498 -1.495 1.00 94.50 85 GLU A N 1
ATOM 678 C CA . GLU A 1 85 ? -10.079 -10.967 -1.391 1.00 94.50 85 GLU A CA 1
ATOM 679 C C . GLU A 1 85 ? -9.704 -11.506 0.006 1.00 94.50 85 GLU A C 1
ATOM 681 O O . GLU A 1 85 ? -9.992 -12.664 0.306 1.00 94.50 85 GLU A O 1
ATOM 686 N N . SER A 1 86 ? -9.008 -10.715 0.832 1.00 92.19 86 SER A N 1
ATOM 687 C CA . SER A 1 86 ? -8.452 -11.159 2.123 1.00 92.19 86 SER A CA 1
ATOM 688 C C . SER A 1 86 ? -9.208 -10.625 3.338 1.00 92.19 86 SER A C 1
ATOM 690 O O . SER A 1 86 ? -9.118 -11.232 4.404 1.00 92.19 86 SER A O 1
ATOM 692 N N . VAL A 1 87 ? -9.902 -9.495 3.197 1.00 84.12 87 VAL A N 1
ATOM 693 C CA . VAL A 1 87 ? -10.776 -8.946 4.238 1.00 84.12 87 VAL A CA 1
ATOM 694 C C . VAL A 1 87 ? -12.126 -9.673 4.144 1.00 84.12 87 VAL A C 1
ATOM 696 O O . VAL A 1 87 ? -12.719 -9.676 3.063 1.00 84.12 87 VAL A O 1
ATOM 699 N N . PRO A 1 88 ? -12.595 -10.344 5.212 1.00 68.19 88 PRO A N 1
ATOM 700 C CA . PRO A 1 88 ? -13.879 -11.039 5.200 1.00 68.19 88 PRO A CA 1
ATOM 701 C C . PRO A 1 88 ? -15.037 -10.072 4.925 1.00 68.19 88 PRO A C 1
ATOM 703 O O . PRO A 1 88 ? -15.000 -8.923 5.358 1.00 68.19 88 PRO A O 1
ATOM 706 N N . GLU A 1 89 ? -16.089 -10.543 4.252 1.00 64.69 89 GLU A N 1
ATOM 707 C CA . GLU A 1 89 ? -17.361 -9.813 4.261 1.00 64.69 89 GLU A CA 1
ATOM 708 C C . GLU A 1 89 ? -17.906 -9.791 5.699 1.00 64.69 89 GLU A C 1
ATOM 710 O O . GLU A 1 89 ? -17.934 -10.832 6.364 1.00 64.69 89 GLU A O 1
ATOM 715 N N . ALA A 1 90 ? -18.277 -8.599 6.173 1.00 57.12 90 ALA A N 1
ATOM 716 C CA . ALA A 1 90 ? -18.898 -8.384 7.481 1.00 57.12 90 ALA A CA 1
ATOM 717 C C . ALA A 1 90 ? -20.335 -8.926 7.540 1.00 57.12 90 ALA A C 1
ATOM 719 O O . ALA A 1 90 ? -21.066 -8.792 6.529 1.00 57.12 90 ALA A O 1
#

Foldseek 3Di:
DADWDKDKDKDKDFPVLLVVLLVLLVVCQVVCVVLVHDNVLSVVQSVQWDWDPDDDPGITMIIGTDIDHPSSVVVVVVSVVVSVVRHDDD

Mean predicted aligned error: 3.32 Å

Secondary structure (DSSP, 8-state):
----EEEEEEEEE-HHHHHHHHHHHHTTTT-HHHHT--HHHHHHHHTTEEE--S--TT-EEEEEEEEE-HHHHHHHHHHHHHHHHHSPP-

Nearest PDB structures (foldseek):
  2op5-assembly2_C  TM=4.205E-01  e=4.229E-01  uncultured marine organism
  7a46-assembly1_A  TM=4.410E-01  e=4.805E-01  Escherichia coli
  8tun-assembly1_K  TM=4.835E-01  e=1.252E+00  Caldimonas thermodepolymerans
  6zyd-assembly1_E  TM=3.385E-01  e=1.335E+00  Escherichia coli K-12